Protein AF-A0A3B5LEL9-F1 (afdb_monomer_lite)

Structure (mmCIF, N/CA/C/O backbone):
data_AF-A0A3B5LEL9-F1
#
_entry.id   AF-A0A3B5LEL9-F1
#
loop_
_atom_site.group_PDB
_atom_site.id
_atom_site.type_symbol
_atom_site.label_atom_id
_atom_site.label_alt_id
_atom_site.label_comp_id
_atom_site.label_asym_id
_atom_site.label_entity_id
_atom_site.label_seq_id
_atom_site.pdbx_PDB_ins_code
_atom_site.Cartn_x
_atom_site.Cartn_y
_atom_site.Cartn_z
_atom_site.occupancy
_atom_site.B_iso_or_equiv
_atom_site.auth_seq_id
_atom_site.auth_comp_id
_atom_site.auth_asym_id
_atom_site.auth_atom_id
_atom_site.pdbx_PDB_model_num
ATOM 1 N N . MET A 1 1 ? -7.413 23.759 41.560 1.00 57.81 1 MET A N 1
ATOM 2 C CA . MET A 1 1 ? -6.422 24.074 40.499 1.00 57.81 1 MET A CA 1
ATOM 3 C C . MET A 1 1 ? -5.463 22.922 40.148 1.00 57.81 1 MET A C 1
ATOM 5 O O . MET A 1 1 ? -4.877 22.970 39.082 1.00 57.81 1 MET A O 1
ATOM 9 N N . LYS A 1 2 ? -5.331 21.858 40.964 1.00 60.81 2 LYS A N 1
ATOM 10 C CA . LYS A 1 2 ? -4.467 20.691 40.661 1.00 60.81 2 LYS A CA 1
ATOM 11 C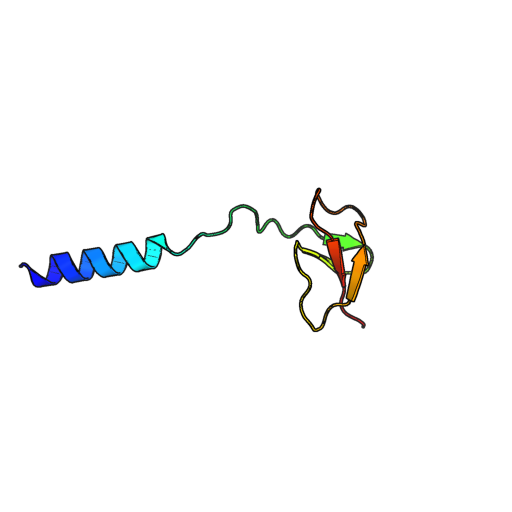 C . LYS A 1 2 ? -5.054 19.715 39.621 1.00 60.81 2 LYS A C 1
ATOM 13 O O . LYS A 1 2 ? -4.317 19.176 38.808 1.00 60.81 2 LYS A O 1
ATOM 18 N N . GLY A 1 3 ? -6.380 19.539 39.606 1.00 65.38 3 GLY A N 1
ATOM 19 C CA . GLY A 1 3 ? -7.057 18.618 38.678 1.00 65.38 3 GLY A CA 1
ATOM 20 C C . GLY A 1 3 ? -6.991 19.041 37.207 1.00 65.38 3 GLY A C 1
ATOM 21 O O . GLY A 1 3 ? -6.779 18.201 36.346 1.00 65.38 3 GLY A O 1
ATOM 22 N N . LEU A 1 4 ? -7.079 20.345 36.919 1.00 72.62 4 LEU A N 1
ATOM 23 C CA . LEU A 1 4 ? -6.960 20.871 35.550 1.00 72.62 4 LEU A CA 1
ATOM 24 C C . LEU A 1 4 ? -5.579 20.611 34.941 1.00 72.62 4 LEU A C 1
ATOM 26 O O . LEU A 1 4 ? -5.485 20.300 33.762 1.00 72.62 4 LEU A O 1
ATOM 30 N N . SER A 1 5 ? -4.520 20.685 35.752 1.00 79.00 5 SER A N 1
ATOM 31 C CA . SER A 1 5 ? -3.156 20.392 35.306 1.00 79.00 5 SER A CA 1
ATOM 32 C C . SER A 1 5 ? -2.986 18.918 34.930 1.00 79.00 5 SER A C 1
ATOM 34 O O . SER A 1 5 ? -2.377 18.627 33.905 1.00 79.00 5 SER A O 1
ATOM 36 N N . LEU A 1 6 ? -3.587 18.001 35.697 1.00 81.44 6 LEU A N 1
ATOM 37 C CA . LEU A 1 6 ? -3.599 16.570 35.377 1.00 81.44 6 LEU A CA 1
ATOM 38 C C . LEU A 1 6 ? -4.384 16.278 34.096 1.00 81.44 6 LEU A C 1
ATOM 40 O O . LEU A 1 6 ? -3.914 15.519 33.257 1.00 81.44 6 LEU A O 1
ATOM 44 N N . VAL A 1 7 ? -5.542 16.915 33.912 1.00 84.31 7 VAL A N 1
ATOM 45 C CA . VAL A 1 7 ? -6.344 16.768 32.687 1.00 84.31 7 VAL A CA 1
ATOM 46 C C . VAL A 1 7 ? -5.566 17.260 31.464 1.00 84.31 7 VAL A C 1
ATOM 48 O O . VAL A 1 7 ? -5.538 16.570 30.448 1.00 84.31 7 VAL A O 1
ATOM 51 N N . LEU A 1 8 ? -4.873 18.399 31.574 1.00 84.50 8 LEU A N 1
ATOM 52 C CA . LEU A 1 8 ? -4.036 18.929 30.495 1.00 84.50 8 LEU A CA 1
ATOM 53 C C . LEU A 1 8 ? -2.865 17.990 30.158 1.00 84.50 8 LEU A C 1
ATOM 55 O O . LEU A 1 8 ? -2.580 17.763 28.987 1.00 84.50 8 LEU A O 1
ATOM 59 N N . LEU A 1 9 ? -2.217 17.421 31.179 1.00 84.81 9 LEU A N 1
ATOM 60 C CA . LEU A 1 9 ? -1.132 16.447 31.024 1.00 84.81 9 LEU A CA 1
ATOM 61 C C . LEU A 1 9 ? -1.601 15.173 30.316 1.00 84.81 9 LEU A C 1
ATOM 63 O O . LEU A 1 9 ? -0.933 14.708 29.397 1.00 84.81 9 LEU A O 1
ATOM 67 N N . VAL A 1 10 ? -2.758 14.632 30.705 1.00 83.81 10 VAL A N 1
ATOM 68 C CA . VAL A 1 10 ? -3.339 13.444 30.063 1.00 83.81 10 VAL A CA 1
ATOM 69 C C . VAL A 1 10 ? -3.705 13.739 28.610 1.00 83.81 10 VAL A C 1
ATOM 71 O O . VAL A 1 10 ? -3.388 12.940 27.736 1.00 83.81 10 VAL A O 1
ATOM 74 N N . LEU A 1 11 ? -4.302 14.900 28.326 1.00 82.00 11 LEU A N 1
ATOM 75 C CA . LEU A 1 11 ? -4.597 15.321 26.954 1.00 82.00 11 LEU A CA 1
ATOM 76 C C . LEU A 1 11 ? -3.322 15.390 26.104 1.00 82.00 11 LEU A C 1
ATOM 78 O O . LEU A 1 11 ? -3.278 14.786 25.038 1.00 82.00 11 LEU A O 1
ATOM 82 N N . LEU A 1 12 ? -2.269 16.051 26.592 1.00 81.44 12 LEU A N 1
ATOM 83 C CA . LEU A 1 12 ? -0.987 16.157 25.884 1.00 81.44 12 LEU A CA 1
ATOM 84 C C . LEU A 1 12 ? -0.349 14.788 25.608 1.00 81.44 12 LEU A C 1
ATOM 86 O O . LEU A 1 12 ? 0.173 14.572 24.517 1.00 81.44 12 LEU A O 1
ATOM 90 N N . LEU A 1 13 ? -0.428 13.855 26.560 1.00 79.19 13 LEU A N 1
ATOM 91 C CA . LEU A 1 13 ? 0.065 12.487 26.383 1.00 79.19 13 LEU A CA 1
ATOM 92 C C . LEU A 1 13 ? -0.698 11.735 25.286 1.00 79.19 13 LEU A C 1
ATOM 94 O O . LEU A 1 13 ? -0.073 11.038 24.495 1.00 79.19 13 LEU A O 1
ATOM 98 N N . MET A 1 14 ? -2.020 11.908 25.188 1.00 71.38 14 MET A N 1
ATOM 99 C CA . MET A 1 14 ? -2.817 11.281 24.125 1.00 71.38 14 MET A CA 1
ATOM 100 C C . MET A 1 14 ? -2.421 11.805 22.737 1.00 71.38 14 MET A C 1
ATOM 102 O O . MET A 1 14 ? -2.260 11.012 21.812 1.00 71.38 14 MET A O 1
ATOM 106 N N . PHE A 1 15 ? -2.191 13.115 22.593 1.00 62.88 15 PHE A N 1
ATOM 107 C CA . PHE A 1 15 ? -1.743 13.699 21.322 1.00 62.88 15 PHE A CA 1
ATOM 108 C C . PHE A 1 15 ? -0.298 13.325 20.966 1.00 62.88 15 PHE A C 1
ATOM 110 O O . PHE A 1 15 ? -0.003 13.130 19.794 1.00 62.88 15 PHE A O 1
ATOM 117 N N . ALA A 1 16 ? 0.589 13.150 21.950 1.00 63.31 16 ALA A N 1
ATOM 118 C CA . ALA A 1 16 ? 1.975 12.740 21.706 1.00 63.31 16 ALA A CA 1
ATOM 119 C C . ALA A 1 16 ? 2.111 11.313 21.137 1.00 63.31 16 ALA A C 1
ATOM 121 O O . ALA A 1 16 ? 3.147 10.983 20.572 1.00 63.31 16 ALA A O 1
ATOM 122 N N . THR A 1 17 ? 1.081 10.468 21.277 1.00 58.22 17 THR A N 1
ATOM 123 C CA . THR A 1 17 ? 1.060 9.116 20.682 1.00 58.22 17 THR A CA 1
ATOM 124 C C . THR A 1 17 ? 0.571 9.083 19.240 1.00 58.22 17 THR A C 1
ATOM 126 O O . THR A 1 17 ? 0.668 8.042 18.590 1.00 58.22 17 THR A O 1
ATOM 129 N N . ALA A 1 18 ? 0.071 10.208 18.720 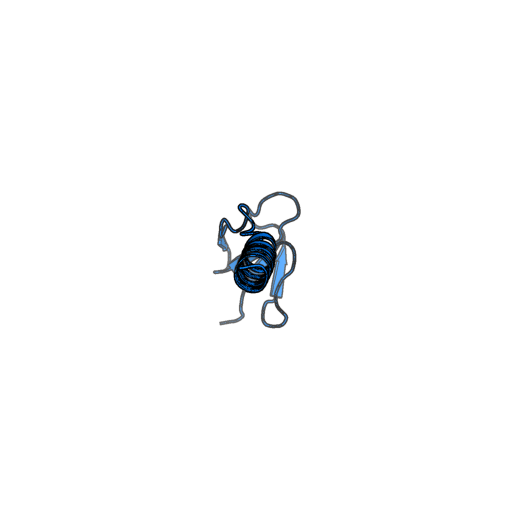1.00 54.91 18 ALA A N 1
ATOM 130 C CA . ALA A 1 18 ? -0.138 10.363 17.295 1.00 54.91 18 ALA A CA 1
ATOM 131 C C . ALA A 1 18 ? 1.234 10.576 16.648 1.00 54.91 18 ALA A C 1
ATOM 133 O O . ALA A 1 18 ? 1.625 11.694 16.317 1.00 54.91 18 ALA A O 1
ATOM 134 N N . GLU A 1 19 ? 1.980 9.485 16.478 1.00 52.97 19 GLU A N 1
ATOM 135 C CA . GLU A 1 19 ? 2.920 9.410 15.370 1.00 52.97 19 GLU A CA 1
ATOM 136 C C . GLU A 1 19 ? 2.069 9.517 14.100 1.00 52.97 19 GLU A C 1
ATOM 138 O O . GLU A 1 19 ? 1.611 8.522 13.539 1.00 52.97 19 GLU A O 1
ATOM 143 N N . GLU A 1 20 ? 1.772 10.751 13.680 1.00 52.00 20 GLU A N 1
ATOM 144 C CA . GLU A 1 20 ? 1.520 11.024 12.275 1.00 52.00 20 GLU A CA 1
ATOM 145 C C . GLU A 1 20 ? 2.797 10.608 11.567 1.00 52.00 20 GLU A C 1
ATOM 147 O O . GLU A 1 20 ? 3.744 11.384 11.498 1.00 52.00 20 GLU A O 1
ATOM 152 N N . ASP A 1 21 ? 2.839 9.340 11.152 1.00 52.31 21 ASP A N 1
ATOM 153 C CA . ASP A 1 21 ? 3.914 8.757 10.374 1.00 52.31 21 ASP A CA 1
ATOM 154 C C . ASP A 1 21 ? 4.113 9.674 9.156 1.00 52.31 21 ASP A C 1
ATOM 156 O O . ASP A 1 21 ? 3.289 9.668 8.230 1.00 52.31 21 ASP A O 1
ATOM 160 N N . PRO A 1 22 ? 5.165 10.518 9.147 1.00 48.94 22 PRO A N 1
ATOM 161 C CA . PRO A 1 22 ? 5.379 11.470 8.066 1.00 48.94 22 PRO A CA 1
ATOM 162 C C . PRO A 1 22 ? 5.789 10.744 6.770 1.00 48.94 22 PRO A C 1
ATOM 164 O O . PRO A 1 22 ? 6.006 11.381 5.741 1.00 48.94 22 PRO A O 1
ATOM 167 N N . GLU A 1 23 ? 5.878 9.408 6.806 1.00 50.47 23 GLU A N 1
ATOM 168 C CA . GLU A 1 23 ? 6.116 8.499 5.692 1.00 50.47 23 GLU A CA 1
ATOM 169 C C . GLU A 1 23 ? 4.809 7.913 5.126 1.00 50.47 23 GLU A C 1
ATOM 171 O O . GLU A 1 23 ? 4.870 7.085 4.214 1.00 50.47 23 GLU A O 1
ATOM 176 N N . MET A 1 24 ? 3.617 8.366 5.553 1.00 54.50 24 MET A N 1
ATOM 177 C CA . MET A 1 24 ? 2.363 8.040 4.853 1.00 54.50 24 MET A CA 1
ATOM 178 C C . MET A 1 24 ? 2.213 8.828 3.541 1.00 54.50 24 MET A C 1
ATOM 180 O O . MET A 1 24 ? 1.145 9.297 3.152 1.00 54.50 24 MET A O 1
ATOM 184 N N . GLN A 1 25 ? 3.315 8.963 2.815 1.00 60.34 25 GLN A N 1
ATOM 185 C CA . GLN A 1 25 ? 3.306 9.348 1.427 1.00 60.34 25 GLN A CA 1
ATOM 186 C C . GLN A 1 25 ? 2.794 8.134 0.653 1.00 60.34 25 GLN A C 1
ATOM 188 O O . GLN A 1 25 ? 3.469 7.119 0.507 1.00 60.34 25 GLN A O 1
ATOM 193 N N . TYR A 1 26 ? 1.538 8.194 0.221 1.00 69.00 26 TYR A N 1
ATOM 194 C CA . TYR A 1 26 ? 0.892 7.103 -0.502 1.00 69.00 26 TYR A CA 1
ATOM 195 C C . TYR A 1 26 ? 1.502 6.960 -1.902 1.00 69.00 26 TYR A C 1
ATOM 197 O O . TYR A 1 26 ? 0.967 7.468 -2.888 1.00 69.00 26 TYR A O 1
ATOM 205 N N . TRP A 1 27 ? 2.640 6.2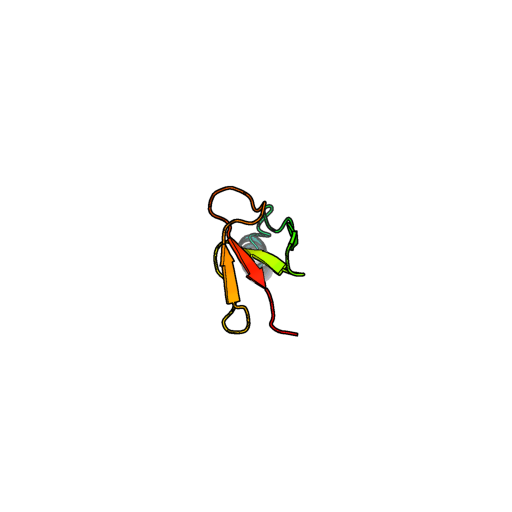75 -2.005 1.00 85.06 27 TRP A N 1
ATOM 206 C CA . TRP A 1 27 ? 3.192 5.897 -3.299 1.00 85.06 27 TRP A CA 1
ATOM 207 C C . TRP A 1 27 ? 2.284 4.850 -3.927 1.00 85.06 27 TRP A C 1
ATOM 209 O O . TRP A 1 27 ? 2.004 3.801 -3.342 1.00 85.06 27 TRP A O 1
ATOM 219 N N . THR A 1 28 ? 1.814 5.142 -5.130 1.00 89.50 28 THR A N 1
ATOM 220 C CA . THR A 1 28 ? 1.115 4.161 -5.948 1.00 89.50 28 THR A CA 1
ATOM 221 C C . THR A 1 28 ? 2.141 3.323 -6.695 1.00 89.50 28 THR A C 1
ATOM 223 O O . THR A 1 28 ? 3.230 3.783 -7.039 1.00 89.50 28 THR A O 1
ATOM 226 N N . CYS A 1 29 ? 1.791 2.071 -6.935 1.00 89.81 29 CYS A N 1
ATOM 227 C CA . CYS A 1 29 ? 2.511 1.208 -7.856 1.00 89.81 29 CYS A CA 1
ATOM 228 C C . CYS A 1 29 ? 1.597 0.869 -9.037 1.00 89.81 29 CYS A C 1
ATOM 230 O O . CYS A 1 29 ? 0.396 1.160 -9.030 1.00 89.81 29 CYS A O 1
ATOM 232 N N . GLY A 1 30 ? 2.155 0.223 -10.065 1.00 82.38 30 GLY A N 1
ATOM 233 C CA . GLY A 1 30 ? 1.337 -0.413 -11.102 1.00 82.38 30 GLY A CA 1
ATOM 234 C C . GLY A 1 30 ? 0.292 -1.367 -10.499 1.00 82.38 30 GLY A C 1
ATOM 235 O O . GLY A 1 30 ? 0.317 -1.664 -9.308 1.00 82.38 30 GLY A O 1
ATOM 236 N N . TYR A 1 31 ? -0.624 -1.892 -11.317 1.00 87.38 31 TYR A N 1
ATOM 237 C CA . TYR A 1 31 ? -1.686 -2.812 -10.856 1.00 87.38 31 TYR A CA 1
ATOM 238 C C . TYR A 1 31 ? -2.744 -2.167 -9.944 1.00 87.38 31 TYR A C 1
ATOM 240 O O . TYR A 1 31 ? -3.408 -2.866 -9.185 1.00 87.38 31 TYR A O 1
ATOM 248 N N . ARG A 1 32 ? -2.924 -0.836 -10.035 1.00 89.38 32 ARG A N 1
ATOM 249 C CA . ARG A 1 32 ? -3.857 -0.060 -9.189 1.00 89.38 32 ARG A CA 1
ATOM 250 C C . ARG A 1 32 ? -3.607 -0.287 -7.688 1.00 89.38 32 ARG A C 1
ATOM 252 O O . ARG A 1 32 ? -4.544 -0.278 -6.893 1.00 89.38 32 ARG A O 1
ATOM 259 N N . GLY A 1 33 ? -2.346 -0.527 -7.327 1.00 92.06 33 GLY A N 1
ATOM 260 C CA . GLY A 1 33 ? -1.925 -0.854 -5.972 1.00 92.06 33 GLY A CA 1
ATOM 261 C C . GLY A 1 33 ? -1.248 0.305 -5.245 1.00 92.06 33 GLY A C 1
ATOM 262 O O . GLY A 1 33 ? -0.944 1.354 -5.820 1.00 92.06 33 GLY A O 1
ATOM 263 N N . LEU A 1 34 ? -0.969 0.075 -3.965 1.00 92.31 34 LEU A N 1
ATOM 264 C CA . LEU A 1 34 ? -0.247 0.991 -3.086 1.00 92.31 34 LEU A CA 1
ATOM 265 C C . LEU A 1 34 ? 1.035 0.340 -2.567 1.00 92.31 34 LEU A C 1
ATOM 267 O O . LEU A 1 34 ? 1.080 -0.855 -2.271 1.00 92.31 34 LEU A O 1
ATOM 271 N N . CYS A 1 35 ? 2.081 1.141 -2.422 1.00 92.50 35 CYS A N 1
ATOM 272 C CA . CYS A 1 35 ? 3.331 0.726 -1.814 1.00 92.50 35 CYS A CA 1
ATOM 273 C C . CYS A 1 35 ? 3.188 0.692 -0.297 1.00 92.50 35 CYS A C 1
ATOM 275 O O . CYS A 1 35 ? 2.988 1.723 0.342 1.00 92.50 35 CYS A O 1
ATOM 277 N N . ARG A 1 36 ? 3.344 -0.490 0.299 1.00 90.25 36 ARG A N 1
ATOM 278 C CA . ARG A 1 36 ? 3.311 -0.680 1.754 1.00 90.25 36 ARG A CA 1
ATOM 279 C C . ARG A 1 36 ? 4.469 -1.557 2.211 1.00 90.25 36 ARG A C 1
ATOM 281 O O . ARG A 1 36 ? 4.967 -2.399 1.463 1.00 90.25 36 ARG A O 1
ATOM 288 N N . ARG A 1 37 ? 4.881 -1.409 3.472 1.00 90.50 37 ARG A N 1
ATOM 289 C CA . ARG A 1 37 ? 5.786 -2.384 4.109 1.00 90.50 37 ARG A CA 1
ATOM 290 C C . ARG A 1 37 ? 5.082 -3.716 4.343 1.00 90.50 37 ARG A C 1
ATOM 292 O O . ARG A 1 37 ? 5.705 -4.756 4.172 1.00 90.50 37 ARG A O 1
ATOM 299 N N . PHE A 1 38 ? 3.790 -3.689 4.672 1.00 91.00 38 PHE A N 1
ATOM 300 C CA . PHE A 1 38 ? 2.939 -4.863 4.864 1.00 91.00 38 PHE A CA 1
ATOM 301 C C . PHE A 1 38 ? 1.611 -4.659 4.130 1.00 91.00 38 PHE A C 1
ATOM 303 O O . PHE A 1 38 ? 1.006 -3.597 4.251 1.00 91.00 38 PHE A O 1
ATOM 310 N N . CYS A 1 39 ? 1.185 -5.659 3.357 1.00 91.56 39 CYS A N 1
ATOM 311 C CA . CYS A 1 39 ? -0.102 -5.623 2.665 1.00 91.56 39 CYS A CA 1
ATOM 312 C C . CYS A 1 39 ? -1.221 -6.040 3.617 1.00 91.56 39 CYS A C 1
ATOM 314 O O . CYS A 1 39 ? -0.997 -6.869 4.506 1.00 91.56 39 CYS A O 1
ATOM 316 N N . TYR A 1 40 ? -2.415 -5.491 3.420 1.00 91.81 40 TYR A N 1
ATOM 317 C CA . TYR A 1 40 ? -3.598 -5.948 4.140 1.00 91.81 40 TYR A CA 1
ATOM 318 C C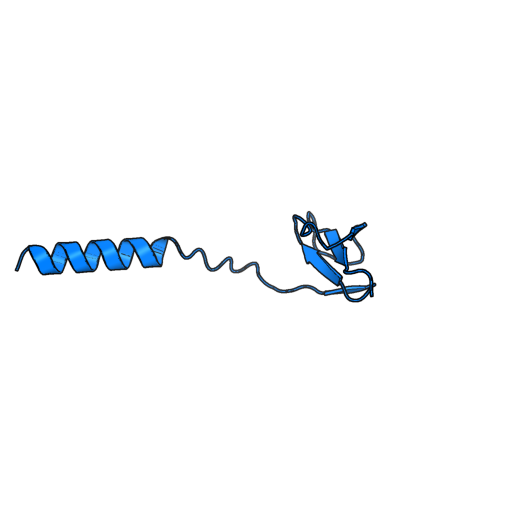 . TYR A 1 40 ? -4.012 -7.349 3.687 1.00 91.81 40 TYR A C 1
ATOM 320 O O . TYR A 1 40 ? -3.675 -7.786 2.590 1.00 91.81 40 TYR A O 1
ATOM 328 N N . ALA A 1 41 ? -4.795 -8.043 4.515 1.00 93.31 41 ALA A N 1
ATOM 329 C CA . ALA A 1 41 ? -5.247 -9.407 4.226 1.00 93.31 41 ALA A CA 1
ATOM 330 C C . ALA A 1 41 ? -6.056 -9.527 2.916 1.00 93.31 41 ALA A C 1
ATOM 332 O O . ALA A 1 41 ? -6.065 -10.581 2.291 1.00 93.31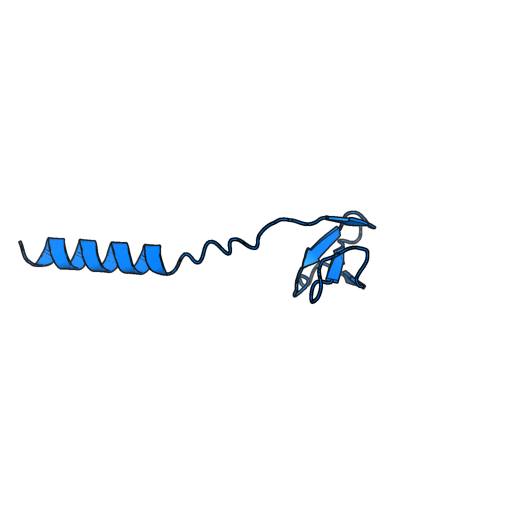 41 ALA A O 1
ATOM 333 N N . GLN A 1 42 ? -6.720 -8.445 2.499 1.00 92.94 42 GLN A N 1
ATOM 334 C CA . GLN A 1 42 ? -7.501 -8.360 1.257 1.00 92.94 42 GLN A CA 1
ATOM 335 C C . GLN A 1 42 ? -6.667 -8.037 0.004 1.00 92.94 42 GLN A C 1
ATOM 337 O O . GLN A 1 42 ? -7.190 -8.058 -1.109 1.00 92.94 42 GLN A O 1
ATOM 342 N N . GLU A 1 43 ? -5.390 -7.695 0.174 1.00 93.69 43 GLU A N 1
ATOM 343 C CA . GLU A 1 43 ? -4.476 -7.342 -0.908 1.00 93.69 43 GLU A CA 1
ATOM 344 C C . GLU A 1 43 ? -3.546 -8.523 -1.211 1.00 93.69 43 GLU A C 1
ATOM 346 O O . GLU A 1 43 ? -3.126 -9.257 -0.316 1.00 93.69 43 GLU A O 1
ATOM 351 N N . TYR A 1 44 ? -3.160 -8.685 -2.474 1.00 93.62 44 TYR A N 1
ATOM 352 C CA . TYR A 1 44 ? -2.091 -9.602 -2.854 1.00 93.62 44 TYR A CA 1
ATOM 353 C C . TYR A 1 44 ? -0.776 -8.843 -3.067 1.00 93.62 44 TYR A C 1
ATOM 355 O O . TYR A 1 44 ? -0.754 -7.683 -3.488 1.00 93.62 44 TYR A O 1
ATOM 363 N N . ILE A 1 45 ? 0.340 -9.511 -2.762 1.00 94.50 45 ILE A N 1
ATOM 364 C CA . ILE A 1 45 ? 1.687 -8.957 -2.933 1.00 94.50 45 ILE A CA 1
ATOM 365 C C . ILE A 1 45 ? 2.088 -9.105 -4.401 1.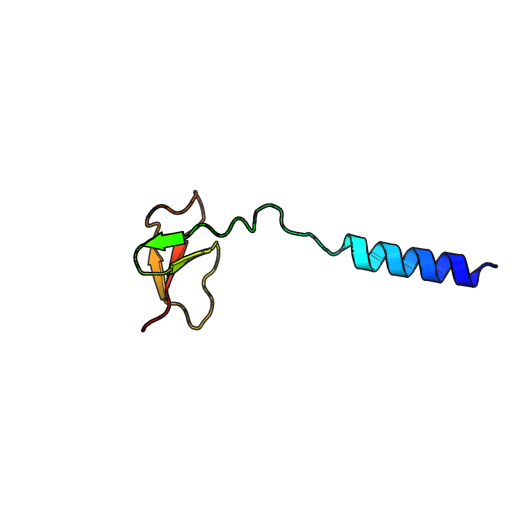00 94.50 45 ILE A C 1
ATOM 367 O O . ILE A 1 45 ? 2.243 -10.223 -4.888 1.00 94.50 45 ILE A O 1
ATOM 371 N N . VAL A 1 46 ? 2.311 -7.986 -5.092 1.00 93.62 46 VAL A N 1
ATOM 372 C CA . VAL A 1 46 ? 2.783 -7.998 -6.487 1.00 93.62 46 VAL A CA 1
ATOM 373 C C . VAL A 1 46 ? 4.317 -8.050 -6.560 1.00 93.62 46 VAL A C 1
ATOM 375 O O . VAL A 1 46 ? 4.878 -8.629 -7.488 1.00 93.62 46 VAL A O 1
ATOM 378 N N . GLY A 1 47 ? 5.022 -7.437 -5.600 1.00 89.31 47 GLY A N 1
ATOM 379 C CA . GLY A 1 47 ? 6.489 -7.302 -5.600 1.00 89.31 47 GLY A CA 1
ATOM 380 C C . GLY A 1 47 ? 6.934 -5.852 -5.400 1.00 89.31 47 GLY A C 1
ATOM 381 O O . GLY A 1 47 ? 6.213 -5.088 -4.780 1.00 89.31 47 GLY A O 1
ATOM 382 N N . HIS A 1 48 ? 8.100 -5.438 -5.904 1.00 88.94 48 HIS A N 1
ATOM 383 C CA . HIS A 1 48 ? 8.607 -4.072 -5.690 1.00 88.94 48 HIS A CA 1
ATOM 384 C C . HIS A 1 48 ? 7.928 -3.018 -6.586 1.00 88.94 48 HIS A C 1
ATOM 386 O O . HIS A 1 48 ? 7.561 -1.971 -6.079 1.00 88.94 48 HIS A O 1
ATOM 392 N N . HIS A 1 49 ? 7.725 -3.292 -7.883 1.00 89.31 49 HIS A N 1
ATOM 393 C CA . HIS A 1 49 ? 6.954 -2.478 -8.860 1.00 89.31 49 HIS A CA 1
ATOM 394 C C . HIS A 1 49 ? 7.047 -0.945 -8.717 1.00 89.31 49 HIS A C 1
ATOM 396 O O . HIS A 1 49 ? 6.035 -0.253 -8.799 1.00 89.31 49 HIS A O 1
ATOM 402 N N . GLY A 1 50 ? 8.257 -0.412 -8.516 1.00 86.94 50 GLY A N 1
ATOM 403 C CA . GLY A 1 50 ? 8.507 1.034 -8.412 1.00 86.94 50 GLY A CA 1
ATOM 404 C C . GLY A 1 50 ? 8.339 1.628 -7.009 1.00 86.94 50 GLY A C 1
ATOM 405 O O . GLY A 1 50 ? 8.511 2.831 -6.834 1.00 86.94 50 GLY A O 1
ATOM 406 N N . CYS A 1 51 ? 8.041 0.806 -6.006 1.00 91.62 51 CYS A N 1
ATOM 407 C CA . CYS A 1 51 ? 7.976 1.244 -4.621 1.00 91.62 51 CYS A CA 1
ATOM 408 C C . CYS A 1 51 ? 9.359 1.619 -4.062 1.00 91.62 51 CYS A C 1
ATOM 410 O O . CYS A 1 51 ? 10.377 1.142 -4.555 1.00 91.62 51 CYS A O 1
ATOM 412 N N . PRO A 1 52 ? 9.434 2.426 -2.992 1.00 89.69 52 PRO A N 1
ATOM 413 C CA . PRO A 1 52 ? 10.689 2.692 -2.290 1.00 89.69 52 PRO A CA 1
ATOM 414 C C . PRO A 1 52 ? 11.320 1.421 -1.701 1.00 89.69 52 PRO A C 1
ATOM 416 O O . PRO A 1 52 ? 10.669 0.383 -1.533 1.00 89.69 52 PRO A O 1
ATOM 419 N N . ARG A 1 53 ? 12.608 1.477 -1.332 1.00 89.75 53 ARG A N 1
ATOM 420 C CA . ARG A 1 53 ? 13.269 0.341 -0.661 1.00 89.75 53 ARG A CA 1
ATOM 421 C C . ARG A 1 53 ? 12.490 -0.085 0.585 1.00 89.75 53 ARG A C 1
ATOM 423 O O . ARG A 1 53 ? 12.058 0.756 1.361 1.00 89.75 53 ARG A O 1
ATOM 430 N N . ARG A 1 54 ? 12.393 -1.403 0.804 1.00 88.94 54 ARG A N 1
ATOM 431 C CA . ARG A 1 54 ? 11.629 -2.059 1.893 1.00 88.94 54 ARG A CA 1
ATOM 432 C C . ARG A 1 54 ? 10.102 -1.983 1.756 1.00 88.94 54 ARG A C 1
ATOM 434 O O . ARG A 1 54 ? 9.410 -2.596 2.565 1.00 88.94 54 ARG A O 1
ATOM 441 N N . TYR A 1 55 ? 9.588 -1.320 0.723 1.00 91.69 55 TYR A N 1
ATOM 442 C CA . TYR A 1 55 ? 8.177 -1.345 0.363 1.00 91.69 55 TYR A CA 1
ATOM 443 C C . TYR A 1 55 ? 7.916 -2.346 -0.761 1.00 91.69 55 TYR A C 1
ATOM 445 O O . TYR A 1 55 ? 8.779 -2.648 -1.595 1.00 91.69 55 TYR A O 1
ATOM 453 N N . ARG A 1 56 ? 6.691 -2.858 -0.764 1.00 93.00 56 ARG A N 1
ATOM 454 C CA . ARG A 1 56 ? 6.136 -3.745 -1.778 1.00 93.00 56 ARG A CA 1
ATOM 455 C C . ARG A 1 56 ? 4.783 -3.216 -2.235 1.00 93.00 56 ARG A C 1
ATOM 457 O O . ARG A 1 56 ? 4.046 -2.614 -1.465 1.00 93.00 56 ARG A O 1
ATOM 464 N N . CYS A 1 57 ? 4.486 -3.445 -3.498 1.00 94.00 57 CYS A N 1
ATOM 465 C CA . CYS A 1 57 ? 3.229 -3.142 -4.143 1.00 94.00 57 CYS A CA 1
ATOM 466 C C . CYS A 1 57 ? 2.157 -4.132 -3.683 1.00 94.00 57 CYS A C 1
ATOM 468 O O . CYS A 1 57 ? 2.290 -5.343 -3.897 1.00 94.00 57 CYS A O 1
ATOM 470 N N . CYS A 1 58 ? 1.119 -3.600 -3.049 1.00 94.12 58 CYS A N 1
ATOM 471 C CA . CYS A 1 58 ? -0.052 -4.317 -2.574 1.00 94.12 58 CYS A CA 1
ATOM 472 C C . CYS A 1 58 ? -1.247 -3.917 -3.438 1.00 94.12 58 CYS A C 1
ATOM 474 O O . CYS A 1 58 ? -1.549 -2.728 -3.554 1.00 94.12 58 CYS A O 1
ATOM 476 N N . ALA A 1 59 ? -1.906 -4.890 -4.065 1.00 94.19 59 ALA A N 1
ATOM 477 C CA . ALA A 1 59 ? -3.010 -4.642 -4.988 1.00 94.19 59 ALA A CA 1
ATOM 478 C C . ALA A 1 59 ? -4.259 -5.431 -4.587 1.00 94.19 59 ALA A C 1
ATOM 480 O O . ALA A 1 59 ? -4.169 -6.523 -4.027 1.00 94.19 59 ALA A O 1
ATOM 481 N N . VAL A 1 60 ? -5.431 -4.879 -4.890 1.00 91.62 60 VAL A N 1
ATOM 482 C CA . VAL A 1 60 ? -6.721 -5.545 -4.679 1.00 91.62 60 VAL A CA 1
ATOM 483 C C . VAL A 1 60 ? -7.115 -6.262 -5.967 1.00 91.62 60 VAL A C 1
ATOM 485 O O . VAL A 1 60 ? -6.901 -5.751 -7.067 1.00 91.62 60 VAL A O 1
ATOM 488 N N . ARG A 1 61 ? -7.694 -7.457 -5.846 1.00 82.25 61 ARG A N 1
ATOM 489 C CA . ARG A 1 61 ? -8.279 -8.164 -6.991 1.00 82.25 61 ARG A CA 1
ATOM 490 C C . ARG A 1 61 ? -9.595 -7.472 -7.361 1.00 82.25 61 ARG A C 1
ATOM 492 O O . ARG A 1 61 ? -10.477 -7.389 -6.513 1.00 82.25 61 ARG A O 1
ATOM 499 N N . SER A 1 62 ? -9.677 -6.916 -8.572 1.00 69.62 62 SER A N 1
ATOM 500 C CA . SER A 1 62 ? -10.921 -6.348 -9.124 1.00 69.62 62 SER A CA 1
ATOM 501 C C . SER A 1 62 ? -11.876 -7.439 -9.588 1.00 69.62 62 SER A C 1
ATOM 503 O O . SER A 1 62 ? -11.370 -8.521 -9.968 1.00 69.62 62 SER A O 1
#

Sequence (62 aa):
MKGLSLVLLVLLLMFATAEEDPEMQYWTCGYRGLCRRFCYAQEYIVGHHGCPRRYRCCAVRS

Foldseek 3Di:
DVVVVVVVVVVVVVVVPPPPVPPPPFDAAPQRWTWDLDEDPQWDWPACRPPDPSTTTTHHDD

pLDDT: mean 80.49, std 14.27, range [48.94, 94.5]

Secondary structure (DSSP, 8-state):
-HHHHHHHHHHHHHHHT----TT----EETTTEEEESS--TTEEEEE-TTPPTT-EEEEE--

Radius of gyration: 18.83 Å; chains: 1; bounding box: 24×34×52 Å

Organism: NCBI:txid32473

=== Feature glossary ===
A reading guide for the features in this record.

Start from the sequence.

  · Sequence gives the chain of amino acids in standard one-letter code (A=alanine, C=cysteine, …, Y=tyrosine), read N→C. It is the only feature that is directly encoded by the gene; all structural features are derived from the folded form of this sequence.

Fold it, and you get atomic coordinates and the backbone conformation that goes with them.

  · Structure coordinates are given as an mmCIF _atom_site loop: one row per atom with element, residue name, chain id, sequence number, and x/y/z position in Å. Only the four main-chain atoms per residue are included here; side chains are omitted to keep the record compact.

  · Backbone dihedral angles. Every residue except chain termini has a φ (preceding-C → N → Cα → C) and a ψ (N → Cα → C → next-N). They are reported in degrees following the IUPAC sign convention. Secondary structure is essentially a statement about which (φ, ψ) basin each residue occupies.

  · Eight-state secondary structure (DSSP): H is the canonical α-helix, G the tighter 3₁₀-helix, I the wider π-helix; E/B are β-structure, T and S are turns and bends, and '-' is everything else. DSSP derives these from the pattern of main-chain N–H···O=C hydrogen bonds, not from the sequence.

  · SS3 is a coarse helix/strand/coil call (letters a/b/c) made by the P-SEA algorithm from inter-Cα distances and dihedrals. It is less detailed than DSSP but needs only Cα positions.

Summarize the fold with a handful of shape descriptors and a per-residue structural alphabet.

  · Radius of gyration (Rg) is the root-mean-square distance of Cα atoms from their centroid — a single number for overall size and compactness. A globular domain of N residues has Rg ≈ 2.2·N^0.38 Å; an extended or disordered chain has a much larger Rg. The Cα contact count is the number of residue pairs whose Cα atoms are within 8 Å and are more than four positions apart in sequence — a standard proxy for tertiary packing density. The bounding box is the smallest axis-aligned box enclosing all Cα atoms.

  · 3Di is Foldseek's structural alphabet. Each residue is assigned one of twenty discrete states based on how its Cα sits relative to its spatial (not sequential) neighbors. Aligning 3Di strings finds structural homologs roughly as well as full 3D superposition, but orders of magnitude faster.

  · Solvent-accessible surface area (SASA) is the area in Å² traced out by the centre of a 1.4 Å probe sphere (a water molecule) rolled over the protein's van der Waals surface (Shrake–Rupley / Lee–Richards construction). Buried residues have near-zero SASA; fully exposed residues can exceed 200 Å². The total SASA scales roughly with the number of surface residues.

Ask how reliable the model is.

  · For AlphaFold models, the B-factor field carries pLDDT — the model's own estimate of local accuracy on a 0–100 scale. Regions with pLDDT<50 should be treated as essentially unmodeled; they often correspond to intrinsically disordered segments.

  · For experimental (PDB) structures, the B-factor (temperature factor) quantifies the positional spread of each atom in the crystal — a combination of thermal vibration and static disorder — in units of Å². High B-factors mark flexible loops or poorly resolved regions; low B-factors mark the rigid, well-ordered core.

  · Predicted Aligned Error (PAE) is an AlphaFold confidence matrix: entry (i, j) is the expected error in the position of residue j, in ångströms, when the prediction is superimposed on the true structure at residue i. Low PAE within a block of residues means that block is internally rigid and well-predicted; high PAE between two blocks means their relative placement is uncertain even if each block individually is confident.

Place it in context: what it resembles, what it is annotated as, and how it looks.

  · Structural nearest neighbors (via Foldseek easy-search vs the PDB). Reported per hit: target PDB id, E-value, and alignment TM-score. A TM-score above ~0.5 is the conventional threshold for 'same fold'.

  · Functional annotations link the protein to curated databases. InterPro entries identify conserved domains and families by matching the sequence against member-database signatures (Pfam, PROSITE, CDD, …). Gene Ontology (GO) terms describe molecular function, biological process, and cellular component in a controlled vocabulary. CATH places the structure in a hierarchical fold classification (Class/Architecture/Topology/Homologous-superfamily). The organism is the source species.

  · The contact map is a binary N×N matrix image: pixel (i, j) is dark where Cα_i and Cα_j are within 8 Å and |i−j|>4. Because the |i−j|>4 filter removes local helical contacts, off-diagonal stripes parallel to the main diagonal indicate parallel β-sheets; stripes perpendicular to it indicate antiparallel β-sheets. The Ramachandran plot scatters every residue's (φ, ψ) pair against the sterically allowed regions. The PAE heatmap renders the predicted-aligned-error matrix.

  · Six rendered views show the 3D structure from the faces of a cube — i.e. along ±x, ±y, ±z. Rendering representation is drawn randomly per protein from cartoon (secondary-structure ribbons), sticks (backbone bonds), or molecular surface; coloring is either N→C rainbow (blue at the N-terminus through red at the C-terminus) or one color per chain.